Protein AF-A0A1G1ZX97-F1 (afdb_monomer)

Foldseek 3Di:
DDDDPPDPDDPDPPLQVVQVVLLVVLQVVCCVVLQFVHKDADDVVDPCVVLQFGMWTQHPVRDIATEHEAQDPVVVVVVCVVNVPGHYDHDHPPNPDSVVSNVVVVVRVVVVVVVVVVVVD

Structure (mmCIF, N/CA/C/O backbone):
data_AF-A0A1G1ZX97-F1
#
_entry.id   AF-A0A1G1ZX97-F1
#
loop_
_atom_site.group_PDB
_atom_site.id
_atom_site.type_symbol
_atom_site.label_atom_id
_atom_site.label_alt_id
_atom_site.label_comp_id
_atom_site.label_asym_id
_atom_site.label_entity_id
_atom_site.label_seq_id
_atom_site.pdbx_PDB_ins_code
_atom_site.Cartn_x
_atom_site.Cartn_y
_atom_site.Cartn_z
_atom_site.occupancy
_atom_site.B_iso_or_equiv
_atom_site.auth_seq_id
_atom_site.auth_comp_id
_atom_site.auth_asym_id
_atom_site.auth_atom_id
_atom_site.pdbx_PDB_model_num
ATOM 1 N N . MET A 1 1 ? 34.795 -9.087 20.939 1.00 36.78 1 MET A N 1
ATOM 2 C CA . MET A 1 1 ? 34.797 -9.555 19.536 1.00 36.78 1 MET A CA 1
ATOM 3 C C . MET A 1 1 ? 33.535 -9.033 18.864 1.00 36.78 1 MET A C 1
ATOM 5 O O . MET A 1 1 ? 32.447 -9.395 19.287 1.00 36.78 1 MET A O 1
ATOM 9 N N . ARG A 1 2 ? 33.661 -8.085 17.927 1.00 39.56 2 ARG A N 1
ATOM 10 C CA . ARG A 1 2 ? 32.518 -7.497 17.209 1.00 39.56 2 ARG A CA 1
ATOM 11 C C . ARG A 1 2 ? 32.172 -8.414 16.036 1.00 39.56 2 ARG A C 1
ATOM 13 O O . ARG A 1 2 ? 32.942 -8.491 15.086 1.00 39.56 2 ARG A O 1
ATOM 20 N N . GLY A 1 3 ? 31.061 -9.139 16.141 1.00 33.56 3 GLY A N 1
ATOM 21 C CA . GLY A 1 3 ? 30.536 -9.945 15.043 1.00 33.56 3 GLY A CA 1
ATOM 22 C C . GLY A 1 3 ? 30.038 -9.031 13.929 1.00 33.56 3 GLY A C 1
ATOM 23 O O . GLY A 1 3 ? 29.077 -8.290 14.117 1.00 33.56 3 GLY A O 1
ATOM 24 N N . VAL A 1 4 ? 30.719 -9.056 12.787 1.00 39.00 4 VAL A N 1
ATOM 25 C CA . VAL A 1 4 ? 30.241 -8.437 11.551 1.00 39.00 4 VAL A CA 1
ATOM 26 C C . VAL A 1 4 ? 29.131 -9.332 11.012 1.00 39.00 4 VAL A C 1
ATOM 28 O O . VAL A 1 4 ? 29.383 -10.459 10.588 1.00 39.00 4 VAL A O 1
ATOM 31 N N . LEU A 1 5 ? 27.892 -8.845 11.064 1.00 35.59 5 LEU A N 1
ATOM 32 C CA . LEU A 1 5 ? 26.760 -9.490 10.411 1.00 35.59 5 LEU A CA 1
ATOM 33 C C . LEU A 1 5 ? 26.909 -9.283 8.898 1.00 35.59 5 LEU A C 1
ATOM 35 O O . LEU A 1 5 ? 26.518 -8.252 8.355 1.00 35.59 5 LEU A O 1
ATOM 39 N N . VAL A 1 6 ? 27.516 -10.255 8.220 1.00 43.34 6 VAL A N 1
ATOM 40 C CA . VAL A 1 6 ? 27.554 -10.303 6.756 1.00 43.34 6 VAL A CA 1
ATOM 41 C C . VAL A 1 6 ? 26.178 -10.751 6.279 1.00 43.34 6 VAL A C 1
ATOM 43 O O . VAL A 1 6 ? 25.862 -11.940 6.259 1.00 43.34 6 VAL A O 1
ATOM 46 N N . VAL A 1 7 ? 25.329 -9.791 5.925 1.00 42.97 7 VAL A N 1
ATOM 47 C CA . VAL A 1 7 ? 24.066 -10.091 5.253 1.00 42.97 7 VAL A CA 1
ATOM 48 C C . VAL A 1 7 ? 24.384 -10.317 3.778 1.00 42.97 7 VAL A C 1
ATOM 50 O O . VAL A 1 7 ? 24.760 -9.394 3.062 1.00 42.97 7 VAL A O 1
ATOM 53 N N . ASN A 1 8 ? 24.266 -11.568 3.334 1.00 39.56 8 ASN A N 1
ATOM 54 C CA . ASN A 1 8 ? 24.339 -11.950 1.927 1.00 39.56 8 ASN A CA 1
ATOM 55 C C . ASN A 1 8 ? 23.203 -11.256 1.152 1.00 39.56 8 ASN A C 1
ATOM 57 O O . ASN A 1 8 ? 22.076 -11.754 1.103 1.00 39.56 8 ASN A O 1
ATOM 61 N N . VAL A 1 9 ? 23.492 -10.101 0.549 1.00 41.62 9 VAL A N 1
ATOM 62 C CA . VAL A 1 9 ? 22.551 -9.376 -0.312 1.00 41.62 9 VAL A CA 1
ATOM 63 C C . VAL A 1 9 ? 22.482 -10.091 -1.661 1.00 41.62 9 VAL A C 1
ATOM 65 O O . VAL A 1 9 ? 23.268 -9.847 -2.577 1.00 41.62 9 VAL A O 1
ATOM 68 N N . ARG A 1 10 ? 21.534 -11.024 -1.787 1.00 41.88 10 ARG A N 1
ATOM 69 C CA . ARG A 1 10 ? 21.067 -11.488 -3.099 1.00 41.88 10 ARG A CA 1
ATOM 70 C C . ARG A 1 10 ? 20.399 -10.295 -3.788 1.00 41.88 10 ARG A C 1
ATOM 72 O O . ARG A 1 10 ? 19.492 -9.714 -3.206 1.00 41.88 10 ARG A O 1
ATOM 79 N N . ARG A 1 11 ? 20.840 -9.957 -5.006 1.00 42.62 11 ARG A N 1
ATOM 80 C CA . ARG A 1 11 ? 20.280 -8.910 -5.886 1.00 42.62 11 ARG A CA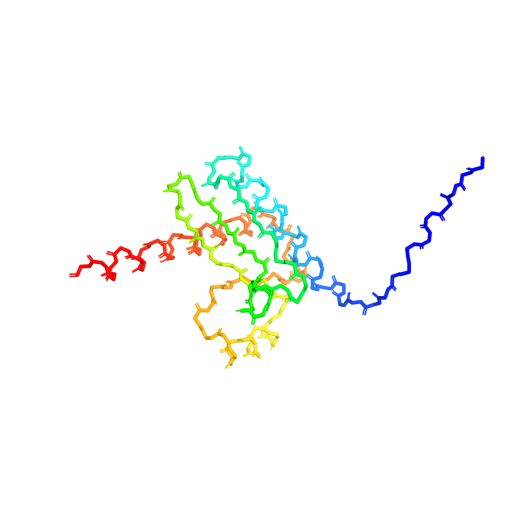 1
ATOM 81 C C . ARG A 1 11 ? 18.799 -9.186 -6.212 1.00 42.62 11 ARG A C 1
ATOM 83 O O . ARG A 1 11 ? 18.487 -9.723 -7.273 1.00 42.62 11 ARG A O 1
ATOM 90 N N . MET A 1 12 ? 17.895 -8.891 -5.283 1.00 48.03 12 MET A N 1
ATOM 91 C CA . MET A 1 12 ? 16.458 -8.775 -5.529 1.00 48.03 12 MET A CA 1
ATOM 92 C C . MET A 1 12 ? 16.188 -7.296 -5.815 1.00 48.03 12 MET A C 1
ATOM 94 O O . MET A 1 12 ? 16.475 -6.470 -4.965 1.00 48.03 12 MET A O 1
ATOM 98 N N . ASP A 1 13 ? 15.725 -7.010 -7.036 1.00 65.06 13 ASP A N 1
ATOM 99 C CA . ASP A 1 13 ? 15.404 -5.699 -7.630 1.00 65.06 13 ASP A CA 1
ATOM 100 C C . ASP A 1 13 ? 15.362 -4.513 -6.642 1.00 65.06 13 ASP A C 1
ATOM 102 O O . ASP A 1 13 ? 14.337 -4.266 -6.000 1.00 65.06 13 ASP A O 1
ATOM 106 N N . ASP A 1 14 ? 16.472 -3.767 -6.555 1.00 77.88 14 ASP A N 1
ATOM 107 C CA . ASP A 1 14 ? 16.646 -2.607 -5.665 1.00 77.88 14 ASP A CA 1
ATOM 108 C C . ASP A 1 14 ? 15.483 -1.602 -5.795 1.00 77.88 14 ASP A C 1
ATOM 110 O O . ASP A 1 14 ? 15.076 -0.973 -4.818 1.00 77.88 14 ASP A O 1
ATOM 114 N N . GLN A 1 15 ? 14.882 -1.495 -6.989 1.00 82.62 15 GLN A N 1
ATOM 115 C CA . GLN A 1 15 ? 13.756 -0.595 -7.252 1.00 82.62 15 GLN A CA 1
ATOM 116 C C . GLN A 1 15 ? 12.450 -1.066 -6.607 1.00 82.62 15 GLN A C 1
ATOM 118 O O . GLN A 1 15 ? 11.633 -0.242 -6.192 1.00 82.62 15 GLN A O 1
ATOM 123 N N . GLY A 1 16 ? 12.219 -2.379 -6.553 1.00 84.38 16 GLY A N 1
ATOM 124 C CA . GLY A 1 16 ? 11.045 -2.954 -5.897 1.00 84.38 16 GLY A CA 1
ATOM 125 C C . GLY A 1 16 ? 11.095 -2.717 -4.390 1.00 84.38 16 GLY A C 1
ATOM 126 O O . GLY A 1 16 ? 10.144 -2.191 -3.813 1.00 84.38 16 GLY A O 1
ATOM 127 N N . GLN A 1 17 ? 12.250 -2.996 -3.784 1.00 88.12 17 GLN A N 1
ATOM 128 C CA . GLN A 1 17 ? 12.480 -2.768 -2.359 1.00 88.12 17 GLN A CA 1
ATOM 129 C C . GLN A 1 17 ? 12.405 -1.278 -1.992 1.00 88.12 17 GLN A C 1
ATOM 131 O O . GLN A 1 17 ? 11.818 -0.918 -0.970 1.00 88.12 17 GLN A O 1
ATOM 136 N N . GLU A 1 18 ? 12.952 -0.392 -2.827 1.00 92.25 18 GLU A N 1
ATOM 137 C CA . GLU A 1 18 ? 12.849 1.055 -2.617 1.00 92.25 18 GLU A CA 1
ATOM 138 C C . GLU A 1 18 ? 11.386 1.530 -2.664 1.00 92.25 18 GLU A C 1
ATOM 140 O O . GLU A 1 18 ? 10.952 2.308 -1.808 1.00 92.25 18 GLU A O 1
ATOM 145 N N . ALA A 1 19 ? 10.608 1.047 -3.637 1.00 92.81 19 ALA A N 1
ATOM 146 C CA . ALA A 1 19 ? 9.191 1.371 -3.767 1.00 92.81 19 ALA A CA 1
ATOM 147 C C . ALA A 1 19 ? 8.386 0.923 -2.536 1.00 92.81 19 ALA A C 1
ATOM 149 O O . ALA A 1 19 ? 7.619 1.718 -1.984 1.00 92.81 19 ALA A O 1
ATOM 150 N N . GLU A 1 20 ? 8.589 -0.313 -2.075 1.00 93.44 20 GLU A N 1
ATOM 151 C CA . GLU A 1 20 ? 7.960 -0.836 -0.857 1.00 93.44 20 GLU A CA 1
ATOM 152 C C . GLU A 1 20 ? 8.364 -0.028 0.378 1.00 93.44 20 GLU A C 1
ATOM 154 O O . GLU A 1 20 ? 7.497 0.391 1.144 1.00 93.44 20 GLU A O 1
ATOM 159 N N . SER A 1 21 ? 9.648 0.310 0.528 1.00 94.19 21 SER A N 1
ATOM 160 C CA . SER A 1 21 ? 10.130 1.132 1.644 1.00 94.19 21 SER A CA 1
ATOM 161 C C . SER A 1 21 ? 9.469 2.517 1.677 1.00 94.19 21 SER A C 1
ATOM 163 O O . SER A 1 21 ? 9.061 3.003 2.737 1.00 94.19 21 SER A O 1
ATOM 165 N N . LYS A 1 22 ? 9.291 3.164 0.518 1.00 95.50 22 LYS A N 1
ATOM 166 C CA . LYS A 1 22 ? 8.582 4.452 0.424 1.00 95.50 22 LYS A CA 1
ATOM 167 C C . LYS A 1 22 ? 7.105 4.324 0.810 1.00 95.50 22 LYS A C 1
ATOM 169 O O . LYS A 1 22 ? 6.579 5.206 1.495 1.00 95.50 22 LYS A O 1
ATOM 174 N N . VAL A 1 23 ? 6.438 3.244 0.398 1.00 97.06 23 VAL A N 1
ATOM 175 C CA . VAL A 1 23 ? 5.044 2.963 0.782 1.00 97.06 23 VAL A CA 1
ATOM 176 C C . VAL A 1 23 ? 4.937 2.681 2.275 1.00 97.06 23 VAL A C 1
ATOM 178 O O . VAL A 1 23 ? 4.057 3.237 2.929 1.00 97.06 23 VAL A O 1
ATOM 181 N N . GLU A 1 24 ? 5.850 1.900 2.841 1.00 96.88 24 GLU A N 1
ATOM 182 C CA . GLU A 1 24 ? 5.881 1.611 4.272 1.00 96.88 24 GLU A CA 1
ATOM 183 C C . GLU A 1 24 ? 6.046 2.889 5.102 1.00 96.88 24 GLU A C 1
ATOM 185 O O . GLU A 1 24 ? 5.291 3.105 6.051 1.00 96.88 24 GLU A O 1
ATOM 190 N N . ARG A 1 25 ? 6.947 3.798 4.703 1.00 96.88 25 ARG A N 1
ATOM 191 C CA . ARG A 1 25 ? 7.085 5.112 5.359 1.00 96.88 25 ARG A CA 1
ATOM 192 C C . ARG A 1 25 ? 5.802 5.939 5.264 1.00 96.88 25 ARG A C 1
ATOM 194 O O . ARG A 1 25 ? 5.409 6.559 6.249 1.00 96.88 25 ARG A O 1
ATOM 201 N N . ALA A 1 26 ? 5.123 5.936 4.117 1.00 97.81 26 ALA A N 1
ATOM 202 C CA . ALA A 1 26 ? 3.835 6.616 3.969 1.00 97.81 26 ALA A CA 1
ATOM 203 C C . ALA A 1 26 ? 2.751 6.007 4.881 1.00 97.81 26 ALA A C 1
ATOM 205 O O . ALA A 1 26 ? 2.013 6.737 5.542 1.00 97.81 26 ALA A O 1
ATOM 206 N N . LEU A 1 27 ? 2.666 4.676 4.961 1.00 97.81 27 LEU A N 1
ATOM 207 C CA . LEU A 1 27 ? 1.730 3.972 5.843 1.00 97.81 27 LEU A CA 1
ATOM 208 C C . LEU A 1 27 ? 2.021 4.244 7.322 1.00 97.81 27 LEU A C 1
ATOM 210 O O . LEU A 1 27 ? 1.084 4.445 8.098 1.00 97.81 27 LEU A O 1
ATOM 214 N N . PHE A 1 28 ? 3.297 4.316 7.699 1.00 97.94 28 PHE A N 1
ATOM 215 C CA . PHE A 1 28 ? 3.717 4.732 9.032 1.00 97.94 28 PHE A CA 1
ATOM 216 C C . PHE A 1 28 ? 3.175 6.126 9.374 1.00 97.94 28 PHE A C 1
ATOM 218 O O . PHE A 1 28 ? 2.481 6.269 10.378 1.00 97.94 28 PHE A O 1
ATOM 225 N N . PHE A 1 29 ? 3.368 7.134 8.514 1.00 97.75 29 PHE A N 1
ATOM 226 C CA . PHE A 1 29 ? 2.819 8.475 8.764 1.00 97.75 29 PHE A CA 1
ATOM 227 C C . PHE A 1 29 ? 1.289 8.496 8.815 1.00 97.75 29 PHE A C 1
ATOM 229 O O . PHE A 1 29 ? 0.709 9.156 9.676 1.00 97.75 29 PHE A O 1
ATOM 236 N N . LEU A 1 30 ? 0.607 7.735 7.955 1.00 96.75 30 LEU A N 1
ATOM 237 C CA . LEU A 1 30 ? -0.854 7.620 8.004 1.00 96.75 30 LEU A CA 1
ATOM 238 C C . LEU A 1 30 ? -1.348 6.983 9.311 1.00 96.75 30 LEU A C 1
ATOM 240 O O . LEU A 1 30 ? -2.430 7.336 9.790 1.00 96.75 30 LEU A O 1
ATOM 244 N N . LYS A 1 31 ? -0.581 6.057 9.893 1.00 97.25 31 LYS A N 1
ATOM 245 C CA . LYS A 1 31 ? -0.865 5.469 11.206 1.00 97.25 31 LYS A CA 1
ATOM 246 C C . LYS A 1 31 ? -0.632 6.489 12.323 1.00 97.25 31 LYS A C 1
ATOM 248 O O . LYS A 1 31 ? -1.531 6.689 13.137 1.00 97.25 31 LYS A O 1
ATOM 253 N N . GLU A 1 32 ? 0.515 7.169 12.331 1.00 96.50 32 GLU A N 1
ATOM 254 C CA . GLU A 1 32 ? 0.861 8.182 13.343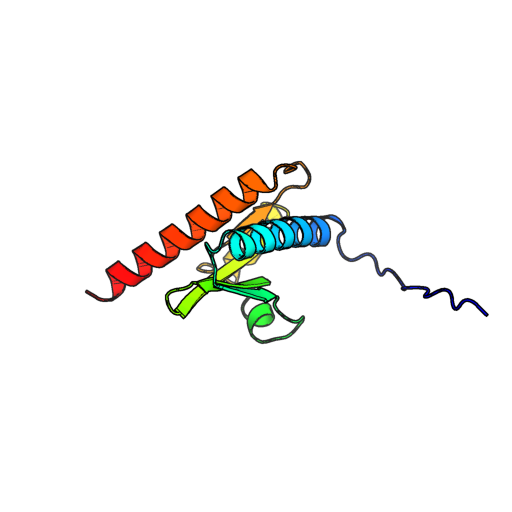 1.00 96.50 32 GLU A CA 1
ATOM 255 C C . GLU A 1 32 ? -0.137 9.349 13.351 1.00 96.50 32 GLU A C 1
ATOM 257 O O . GLU A 1 32 ? -0.607 9.783 14.403 1.00 96.50 32 GLU A O 1
ATOM 262 N N . HIS A 1 33 ? -0.579 9.790 12.172 1.00 94.50 33 HIS A N 1
ATOM 263 C CA . HIS A 1 33 ? -1.628 10.803 12.019 1.00 94.50 33 HIS A CA 1
ATOM 264 C C . HIS A 1 33 ? -3.045 10.263 12.271 1.00 94.50 33 HIS A C 1
ATOM 266 O O . HIS A 1 33 ? -4.034 10.973 12.077 1.00 94.50 33 HIS A O 1
ATOM 272 N N . LYS A 1 34 ? -3.169 9.006 12.710 1.00 93.31 34 LYS A N 1
ATOM 273 C CA . LYS A 1 34 ? -4.428 8.340 13.047 1.00 93.31 34 LYS A CA 1
ATOM 274 C C . LYS A 1 34 ? -5.429 8.307 11.877 1.00 93.31 34 LYS A C 1
ATOM 276 O O . LYS A 1 34 ? -6.640 8.326 12.109 1.00 93.31 34 LYS A O 1
ATOM 281 N N . PHE A 1 35 ? -4.956 8.263 10.632 1.00 93.00 35 PHE A N 1
ATOM 282 C CA . PHE A 1 35 ? -5.804 8.066 9.450 1.00 93.00 35 PHE A CA 1
ATOM 283 C C . PHE A 1 35 ? -6.146 6.584 9.255 1.00 93.00 35 PHE A C 1
ATOM 285 O O . PHE A 1 35 ? -7.286 6.234 8.949 1.00 93.00 35 PHE A O 1
ATOM 292 N N . ILE A 1 36 ? -5.172 5.708 9.501 1.00 96.44 36 ILE A N 1
ATOM 293 C CA . ILE A 1 36 ? -5.354 4.253 9.573 1.00 96.44 36 ILE A CA 1
ATOM 294 C C . ILE A 1 36 ? -5.116 3.776 11.010 1.00 96.44 36 ILE A C 1
ATOM 296 O O . ILE A 1 36 ? -4.524 4.491 11.817 1.00 96.44 36 ILE A O 1
ATOM 300 N N . SER A 1 37 ? -5.596 2.581 11.346 1.00 96.62 37 SER A N 1
ATOM 301 C CA . SER A 1 37 ? -5.343 1.959 12.652 1.00 96.62 37 SER A CA 1
ATOM 302 C C . SER A 1 37 ? -3.996 1.235 12.660 1.00 96.62 37 SER A C 1
ATOM 304 O O . SER A 1 37 ? -3.168 1.450 13.544 1.00 96.62 37 SER A O 1
ATOM 306 N N . ARG A 1 38 ? -3.762 0.389 11.653 1.00 97.06 38 ARG A N 1
ATOM 307 C CA . ARG A 1 38 ? -2.516 -0.362 11.457 1.00 97.06 38 ARG A CA 1
ATOM 308 C C . ARG A 1 38 ? -2.415 -0.851 10.016 1.00 97.06 38 ARG A C 1
ATOM 310 O O . ARG A 1 38 ? -3.376 -0.756 9.258 1.00 97.06 38 ARG A O 1
ATOM 317 N N . TYR A 1 39 ? -1.270 -1.407 9.654 1.00 97.38 39 TYR A N 1
ATOM 318 C CA . TYR A 1 39 ? -1.071 -2.110 8.393 1.00 97.38 39 TYR A CA 1
ATOM 319 C C . TYR A 1 39 ? -0.292 -3.402 8.646 1.00 97.38 39 TYR A C 1
ATOM 321 O O . TYR A 1 39 ? 0.439 -3.507 9.632 1.00 97.38 39 TYR A O 1
ATOM 329 N N . ILE A 1 40 ? -0.491 -4.388 7.778 1.00 96.06 40 ILE A N 1
ATOM 330 C CA . ILE A 1 40 ? 0.190 -5.682 7.801 1.00 96.06 40 ILE A CA 1
ATOM 331 C C . ILE A 1 40 ? 0.889 -5.838 6.453 1.00 96.06 40 ILE A C 1
ATOM 333 O O . ILE A 1 40 ? 0.258 -5.659 5.414 1.00 96.06 40 ILE A O 1
ATOM 337 N N . ASN A 1 41 ? 2.185 -6.140 6.480 1.00 94.94 41 ASN A N 1
ATOM 338 C CA . ASN A 1 41 ? 2.958 -6.490 5.292 1.00 94.94 41 ASN A CA 1
ATOM 339 C C . ASN A 1 41 ? 2.777 -7.986 4.981 1.00 94.94 41 ASN A C 1
ATOM 341 O O . ASN A 1 41 ? 2.736 -8.819 5.896 1.00 94.94 41 ASN A O 1
ATOM 345 N N . ALA A 1 42 ? 2.635 -8.314 3.701 1.00 93.25 42 ALA A N 1
ATOM 346 C CA . ALA A 1 42 ? 2.485 -9.681 3.242 1.00 93.25 42 ALA A CA 1
ATOM 347 C C . ALA A 1 42 ? 3.791 -10.464 3.395 1.00 93.25 42 ALA A C 1
ATOM 349 O O . ALA A 1 42 ? 4.849 -10.092 2.894 1.00 93.25 42 ALA A O 1
ATOM 350 N N . LYS A 1 43 ? 3.711 -11.610 4.074 1.00 91.19 43 LYS A N 1
ATOM 351 C CA . LYS A 1 43 ? 4.840 -12.537 4.133 1.00 91.19 43 LYS A CA 1
ATOM 352 C C . LYS A 1 43 ? 5.022 -13.185 2.768 1.00 91.19 43 LYS A C 1
ATOM 354 O O . LYS A 1 43 ? 4.050 -13.655 2.184 1.00 91.19 43 LYS A O 1
ATOM 359 N N . LYS A 1 44 ? 6.274 -13.296 2.328 1.00 88.75 44 LYS A N 1
ATOM 360 C CA . LYS A 1 44 ? 6.642 -14.041 1.122 1.00 88.75 44 LYS A CA 1
ATOM 361 C C . LYS A 1 44 ? 6.053 -15.456 1.150 1.00 88.75 44 LYS A C 1
ATOM 363 O O . LYS A 1 44 ? 6.237 -16.170 2.138 1.00 88.75 44 LYS A O 1
ATOM 368 N N . ASN A 1 45 ? 5.389 -15.854 0.067 1.00 89.69 45 ASN A N 1
ATOM 369 C CA . ASN A 1 45 ? 4.638 -17.107 -0.092 1.00 89.69 45 ASN A CA 1
ATOM 370 C C . ASN A 1 45 ? 3.475 -17.301 0.906 1.00 89.69 45 ASN A C 1
ATOM 372 O O . ASN A 1 45 ? 2.946 -18.407 1.028 1.00 89.69 45 ASN A O 1
ATOM 376 N N . GLY A 1 46 ? 3.096 -16.263 1.652 1.00 90.56 46 GLY A N 1
ATOM 377 C CA . GLY A 1 46 ? 1.917 -16.266 2.512 1.00 90.56 46 GLY A CA 1
ATOM 378 C C . GLY A 1 46 ? 0.632 -16.037 1.717 1.00 90.56 46 GLY A C 1
ATOM 379 O O . GLY A 1 46 ? 0.672 -15.747 0.525 1.00 90.56 46 GLY A O 1
ATOM 380 N N . GLU A 1 47 ? -0.516 -16.127 2.390 1.00 92.31 47 GLU A N 1
ATOM 381 C CA . GLU A 1 47 ? -1.844 -15.972 1.769 1.00 92.31 47 GLU A CA 1
ATOM 382 C C . GLU A 1 47 ? -1.969 -14.670 0.962 1.00 92.31 47 GLU A C 1
ATOM 384 O O . GLU A 1 47 ? -2.277 -14.712 -0.224 1.00 92.31 47 GLU A O 1
ATOM 389 N N . LEU A 1 48 ? -1.614 -13.529 1.564 1.00 91.81 48 LEU A N 1
ATOM 390 C CA . LEU A 1 48 ? -1.674 -12.222 0.899 1.00 91.81 48 LEU A CA 1
ATOM 391 C C . LEU A 1 48 ? -0.753 -12.131 -0.332 1.00 91.81 48 LEU A C 1
ATOM 393 O O . LEU A 1 48 ? -1.165 -11.624 -1.369 1.00 91.81 48 LEU A O 1
ATOM 397 N N . ASP A 1 49 ? 0.470 -12.662 -0.252 1.00 91.38 49 ASP A N 1
ATOM 398 C CA . ASP A 1 49 ? 1.420 -12.644 -1.377 1.00 91.38 49 ASP A CA 1
ATOM 399 C C . ASP A 1 49 ? 0.935 -13.548 -2.526 1.00 91.38 49 ASP A C 1
ATOM 401 O O . ASP A 1 49 ? 1.005 -13.186 -3.702 1.00 91.38 49 ASP 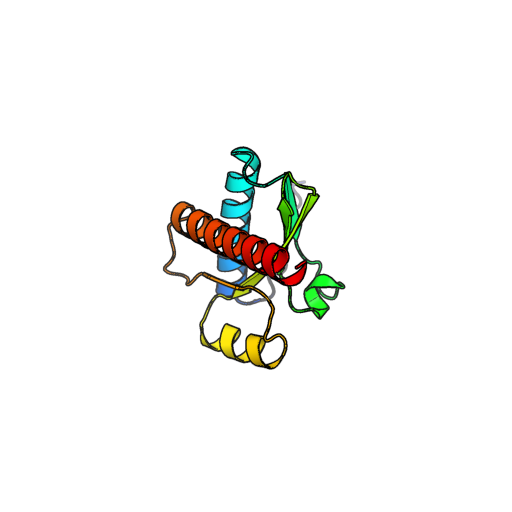A O 1
ATOM 405 N N . ASN A 1 50 ? 0.331 -14.694 -2.194 1.00 91.19 50 ASN A N 1
ATOM 406 C CA . ASN A 1 50 ? -0.283 -15.594 -3.173 1.00 91.19 50 ASN A CA 1
ATOM 407 C C . ASN A 1 50 ? -1.485 -14.948 -3.884 1.00 91.19 50 ASN A C 1
ATOM 409 O O . ASN A 1 50 ? -1.723 -15.222 -5.067 1.00 91.19 50 ASN A O 1
ATOM 413 N N . GLU A 1 51 ? -2.192 -14.047 -3.206 1.00 91.56 51 GLU A N 1
ATOM 414 C CA . GLU A 1 51 ? -3.243 -13.193 -3.771 1.00 91.56 51 GLU A CA 1
ATOM 415 C C . GLU A 1 51 ? -2.704 -11.930 -4.463 1.00 91.56 51 GLU A C 1
ATOM 417 O O . GLU A 1 51 ? -3.471 -11.126 -4.994 1.00 91.56 51 GLU A O 1
ATOM 422 N N . GLY A 1 52 ? -1.380 -11.763 -4.519 1.00 92.81 52 GLY A N 1
ATOM 423 C CA . GLY A 1 52 ? -0.753 -10.609 -5.141 1.00 92.81 52 GLY A CA 1
ATOM 424 C C . GLY A 1 52 ? -1.080 -9.320 -4.393 1.00 92.81 52 GLY A C 1
ATOM 425 O O . GLY A 1 52 ? -1.521 -8.348 -5.003 1.00 92.81 52 GLY A O 1
ATOM 426 N N . ILE A 1 53 ? -0.919 -9.335 -3.075 1.00 95.00 53 ILE A N 1
ATOM 427 C CA . ILE A 1 53 ? -1.132 -8.194 -2.191 1.00 95.00 53 ILE A CA 1
ATOM 428 C C . ILE A 1 53 ? 0.141 -8.003 -1.373 1.00 95.00 53 ILE A C 1
ATOM 430 O O . ILE A 1 53 ? 0.566 -8.925 -0.687 1.00 95.00 53 ILE A O 1
ATOM 434 N N . ASP A 1 54 ? 0.694 -6.791 -1.370 1.00 95.62 54 ASP A N 1
ATOM 435 C CA . ASP A 1 54 ? 1.873 -6.472 -0.552 1.00 95.62 54 ASP A CA 1
ATOM 436 C C . ASP A 1 54 ? 1.475 -5.964 0.846 1.00 95.62 54 ASP A C 1
ATOM 438 O O . ASP A 1 54 ? 2.170 -6.219 1.832 1.00 95.62 54 ASP A O 1
ATOM 442 N N . TYR A 1 55 ? 0.345 -5.249 0.959 1.00 97.00 55 TYR A N 1
ATOM 443 C CA . TYR A 1 55 ? -0.124 -4.678 2.224 1.00 97.00 55 TYR A CA 1
ATOM 444 C C . TYR A 1 55 ? -1.633 -4.825 2.442 1.00 97.00 55 TYR A C 1
ATOM 446 O O . TYR A 1 55 ? -2.450 -4.522 1.570 1.00 97.00 55 TYR A O 1
ATOM 454 N N . LEU A 1 56 ? -1.997 -5.175 3.677 1.00 96.44 56 LEU A N 1
ATOM 455 C CA . LEU A 1 56 ? -3.353 -5.082 4.214 1.00 96.44 56 LEU A CA 1
ATOM 456 C C . LEU A 1 56 ? -3.441 -3.875 5.158 1.00 96.44 56 LEU A C 1
ATOM 458 O O . LEU A 1 56 ? -2.837 -3.859 6.232 1.00 96.44 56 LEU A O 1
ATOM 462 N N . ILE A 1 57 ? -4.197 -2.853 4.767 1.00 96.62 57 ILE A N 1
ATOM 463 C CA . ILE A 1 57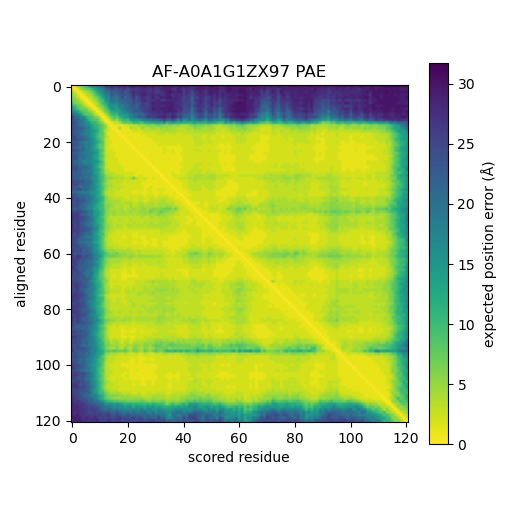 ? -4.368 -1.607 5.520 1.00 96.62 57 ILE A CA 1
ATOM 464 C C . ILE A 1 57 ? -5.648 -1.697 6.346 1.00 96.62 57 ILE A C 1
ATOM 466 O O . ILE A 1 57 ? -6.736 -1.787 5.787 1.00 96.62 57 ILE A O 1
ATOM 470 N N . ILE A 1 58 ? -5.541 -1.617 7.670 1.00 95.94 58 ILE A N 1
ATOM 471 C CA . ILE A 1 58 ? -6.685 -1.687 8.584 1.00 95.94 58 ILE A CA 1
ATOM 472 C C . ILE A 1 58 ? -7.082 -0.273 9.002 1.00 95.94 58 ILE A C 1
ATOM 474 O O . ILE A 1 58 ? -6.297 0.478 9.592 1.00 95.94 58 ILE A O 1
ATOM 478 N N . LEU A 1 59 ? -8.323 0.092 8.699 1.00 94.19 59 LEU A N 1
ATOM 479 C CA . LEU A 1 59 ? -8.907 1.387 9.018 1.00 94.19 59 LEU A CA 1
ATOM 480 C C . LEU A 1 59 ? -9.449 1.402 10.447 1.00 94.19 59 LEU A C 1
ATOM 482 O O . LEU A 1 59 ? -9.733 0.370 11.049 1.00 94.19 59 LEU A O 1
ATOM 486 N N . LYS A 1 60 ? -9.653 2.604 10.986 1.00 89.44 60 LYS A N 1
ATOM 487 C CA . LYS A 1 60 ? -10.252 2.786 12.317 1.00 89.44 60 LYS A CA 1
ATOM 488 C C . LYS A 1 60 ? -11.671 2.234 12.441 1.00 89.44 60 LYS A C 1
ATOM 490 O O . LYS A 1 60 ? -12.098 1.926 13.543 1.00 89.44 60 LYS A O 1
ATOM 495 N N . THR A 1 61 ? -12.387 2.116 11.327 1.00 87.31 61 THR A N 1
ATOM 496 C CA . THR A 1 61 ? -13.732 1.531 11.273 1.00 87.31 61 THR A CA 1
ATOM 497 C C . THR A 1 61 ? -13.726 0.003 11.377 1.00 87.31 61 THR A C 1
ATOM 499 O O . THR A 1 61 ? -14.792 -0.597 11.372 1.00 87.31 61 THR A O 1
ATOM 502 N N . GLY A 1 62 ? -12.553 -0.642 11.412 1.00 86.44 62 GLY A N 1
ATOM 503 C CA . GLY A 1 62 ? -12.412 -2.100 11.346 1.00 86.44 62 GLY A CA 1
ATOM 504 C C . GLY A 1 62 ? -12.410 -2.660 9.920 1.00 86.44 62 GLY A C 1
ATOM 505 O O . GLY A 1 62 ? -12.051 -3.816 9.721 1.00 86.44 62 GLY A O 1
ATOM 506 N N . MET A 1 63 ? -12.735 -1.840 8.916 1.00 90.19 63 MET A N 1
ATOM 507 C CA . MET A 1 63 ? -12.620 -2.220 7.507 1.00 90.19 63 MET A CA 1
ATOM 508 C C . MET A 1 63 ? -11.153 -2.347 7.090 1.00 90.19 63 MET A C 1
ATOM 510 O O . MET A 1 63 ? -10.287 -1.635 7.607 1.00 90.19 63 MET A O 1
ATOM 514 N N . ALA A 1 64 ? -10.887 -3.197 6.101 1.00 91.12 64 ALA A N 1
ATOM 515 C CA . ALA A 1 64 ? -9.559 -3.362 5.531 1.00 91.12 64 ALA A CA 1
ATOM 516 C C . ALA A 1 64 ? -9.520 -2.958 4.050 1.00 91.12 64 ALA A C 1
ATOM 518 O O . ALA A 1 64 ? -10.504 -3.096 3.326 1.00 91.12 64 ALA A O 1
ATOM 519 N N . CYS A 1 65 ? -8.374 -2.447 3.608 1.00 93.38 65 CYS A N 1
ATOM 520 C CA . CYS A 1 65 ? -8.085 -2.127 2.216 1.00 93.38 65 CYS A CA 1
ATOM 521 C C . CYS A 1 65 ? -6.832 -2.886 1.783 1.00 93.38 65 CYS A C 1
ATOM 523 O O . CYS A 1 65 ? -5.794 -2.799 2.439 1.00 93.38 65 CYS A O 1
ATOM 525 N N . LEU A 1 66 ? -6.932 -3.599 0.666 1.00 94.69 66 LEU A N 1
ATOM 526 C CA . LEU A 1 66 ? -5.802 -4.270 0.030 1.00 94.69 66 LEU A CA 1
ATOM 527 C C . LEU A 1 66 ? -4.984 -3.251 -0.767 1.00 94.69 66 LEU A C 1
ATOM 529 O O . LEU A 1 66 ? -5.550 -2.300 -1.319 1.00 94.69 66 LEU A O 1
ATOM 533 N N . LEU A 1 67 ? -3.669 -3.437 -0.827 1.00 96.31 67 LEU A N 1
ATOM 534 C CA . LEU A 1 67 ? -2.783 -2.589 -1.613 1.00 96.31 67 LEU A CA 1
ATOM 535 C C . LEU A 1 67 ? -1.612 -3.396 -2.186 1.00 96.31 67 LEU A C 1
ATOM 537 O O . LEU A 1 67 ? -0.790 -3.924 -1.439 1.00 96.31 67 LEU A O 1
ATOM 541 N N . GLN A 1 68 ? -1.499 -3.407 -3.513 1.00 96.88 68 GLN A N 1
ATOM 542 C CA . GLN A 1 68 ? -0.307 -3.851 -4.231 1.00 96.88 68 GLN A CA 1
ATOM 543 C C . GLN A 1 68 ? 0.606 -2.668 -4.567 1.00 96.88 68 GLN A C 1
ATOM 545 O O . GLN A 1 68 ? 0.156 -1.635 -5.069 1.00 96.88 68 GLN A O 1
ATOM 550 N N . VAL A 1 69 ? 1.908 -2.839 -4.389 1.00 95.88 69 VAL A N 1
ATOM 551 C CA . VAL A 1 69 ? 2.961 -1.918 -4.816 1.00 95.88 69 VAL A CA 1
ATOM 552 C C . VAL A 1 69 ? 3.619 -2.435 -6.094 1.00 95.88 69 VAL A C 1
ATOM 554 O O . VAL A 1 69 ? 3.874 -3.629 -6.282 1.00 95.88 69 VAL A O 1
ATOM 557 N N . LYS A 1 70 ? 3.880 -1.519 -7.028 1.00 94.81 70 LYS A N 1
ATOM 558 C CA . LYS A 1 70 ? 4.698 -1.776 -8.218 1.00 94.81 70 LYS A CA 1
ATOM 559 C C . LYS A 1 70 ? 5.640 -0.611 -8.477 1.00 94.81 70 LYS A C 1
ATOM 561 O O . LYS A 1 70 ? 5.243 0.544 -8.380 1.00 94.81 70 LYS A O 1
ATOM 566 N N . SER A 1 71 ? 6.865 -0.917 -8.883 1.00 93.25 71 SER A N 1
ATOM 567 C CA . SER A 1 71 ? 7.876 0.082 -9.250 1.00 93.25 71 SER A CA 1
ATOM 568 C C . SER A 1 71 ? 7.769 0.567 -10.703 1.00 93.25 71 SER A C 1
ATOM 570 O O . SER A 1 71 ? 8.412 1.540 -11.087 1.00 93.25 71 SER A O 1
ATOM 572 N N . SER A 1 72 ? 6.957 -0.093 -11.542 1.00 91.31 72 SER A N 1
ATOM 573 C CA . SER A 1 72 ? 6.815 0.257 -12.959 1.00 91.31 72 SER A CA 1
ATOM 574 C C . SER A 1 72 ? 5.458 -0.127 -13.553 1.00 91.31 72 SER A C 1
ATOM 576 O O . SER A 1 72 ? 4.738 -1.001 -13.062 1.00 91.31 72 SER A O 1
ATOM 578 N N . ARG A 1 73 ? 5.113 0.503 -14.683 1.00 90.94 73 ARG A N 1
ATOM 579 C CA . ARG A 1 73 ? 3.904 0.168 -15.454 1.00 90.94 73 ARG A CA 1
ATOM 580 C C . ARG A 1 73 ? 3.964 -1.230 -16.067 1.00 90.94 73 ARG A C 1
ATOM 582 O O . ARG A 1 73 ? 2.943 -1.908 -16.132 1.00 90.94 73 ARG A O 1
ATOM 589 N N . SER A 1 74 ? 5.144 -1.680 -16.490 1.00 90.88 74 SER A N 1
ATOM 590 C CA . SER A 1 74 ? 5.325 -3.006 -17.092 1.00 90.88 74 SER A CA 1
ATOM 591 C C . SER A 1 74 ? 5.134 -4.129 -16.070 1.00 90.88 74 SER A C 1
ATOM 593 O O . SER A 1 74 ? 4.508 -5.146 -16.380 1.00 90.88 74 SER A O 1
ATOM 595 N N . SER A 1 75 ? 5.624 -3.959 -14.835 1.00 88.50 75 SER A N 1
ATOM 596 C CA . SER A 1 75 ? 5.367 -4.923 -13.756 1.00 88.50 75 SER A CA 1
ATOM 597 C C . SER A 1 75 ? 3.900 -4.908 -13.325 1.00 88.50 75 SER A C 1
ATOM 599 O O . SER A 1 75 ? 3.316 -5.975 -13.133 1.00 88.50 75 SER A O 1
ATOM 601 N N . LEU A 1 76 ? 3.269 -3.731 -13.285 1.00 92.94 76 LEU A N 1
ATOM 602 C CA . LEU A 1 76 ? 1.833 -3.612 -13.049 1.00 92.94 76 LEU A CA 1
ATOM 603 C C . LEU A 1 76 ? 0.999 -4.309 -14.129 1.00 92.94 76 LEU A C 1
ATOM 605 O O . LEU A 1 76 ? 0.091 -5.057 -13.794 1.00 92.94 76 LEU A O 1
ATOM 609 N N . SER A 1 77 ? 1.294 -4.096 -15.412 1.00 93.88 77 SER A N 1
ATOM 610 C CA . SER A 1 77 ? 0.531 -4.702 -16.513 1.00 93.88 77 SER A CA 1
ATOM 611 C C . SER A 1 77 ? 0.498 -6.230 -16.403 1.00 93.88 77 SER A C 1
ATOM 613 O O . SER A 1 77 ? -0.564 -6.839 -16.512 1.00 93.88 77 SER A O 1
ATOM 615 N N . ARG A 1 78 ? 1.639 -6.855 -16.080 1.00 92.81 78 ARG A N 1
ATOM 616 C CA . ARG A 1 78 ? 1.708 -8.302 -15.810 1.00 92.81 78 ARG A CA 1
ATOM 617 C C . ARG A 1 78 ? 0.880 -8.708 -14.593 1.00 92.81 78 ARG A C 1
ATOM 619 O O . ARG A 1 78 ? 0.189 -9.717 -14.648 1.00 92.81 78 ARG A O 1
ATOM 626 N N . HIS A 1 79 ? 0.923 -7.918 -13.525 1.00 92.50 79 HIS A N 1
ATOM 627 C CA . HIS A 1 79 ? 0.147 -8.178 -12.317 1.00 92.50 79 HIS A CA 1
ATOM 628 C C . HIS A 1 79 ? -1.363 -8.114 -12.573 1.00 92.50 79 HIS A C 1
ATOM 630 O O . HIS A 1 79 ? -2.066 -9.054 -12.221 1.00 92.50 79 HIS A O 1
ATOM 636 N N . LYS A 1 80 ? -1.852 -7.091 -13.286 1.00 93.44 80 LYS A N 1
ATOM 637 C CA . LYS A 1 80 ? -3.285 -6.937 -13.595 1.00 93.44 80 LYS A CA 1
ATOM 638 C C . LYS A 1 80 ? -3.850 -8.058 -14.472 1.00 93.44 80 LYS A C 1
ATOM 640 O O . LYS A 1 80 ? -5.053 -8.270 -14.460 1.00 93.44 80 LYS A O 1
ATOM 645 N N . LYS A 1 81 ? -3.009 -8.787 -15.219 1.00 94.19 81 LYS A N 1
ATOM 646 C CA . LYS A 1 81 ? -3.449 -9.993 -15.947 1.00 94.19 81 LYS A CA 1
ATOM 647 C C . LYS A 1 81 ? -3.829 -11.137 -15.007 1.00 94.19 81 LYS A C 1
ATOM 649 O O . LYS A 1 81 ? -4.687 -11.932 -15.362 1.00 94.19 81 LYS A O 1
ATOM 654 N N . LYS A 1 82 ? -3.169 -11.239 -13.849 1.00 93.56 82 LYS A N 1
ATOM 655 C CA . LYS A 1 82 ? -3.402 -12.300 -12.859 1.00 93.56 82 LYS A CA 1
ATOM 656 C C . LYS A 1 82 ? -4.365 -11.858 -11.752 1.00 93.56 82 LYS A C 1
ATOM 658 O O . LYS A 1 82 ? -5.166 -12.662 -11.301 1.00 93.56 82 LYS A O 1
ATOM 663 N N . TYR A 1 83 ? -4.299 -10.586 -11.363 1.00 93.12 83 TYR A N 1
ATOM 664 C CA . TYR A 1 83 ? -5.085 -9.987 -10.285 1.00 93.12 83 TYR A CA 1
ATOM 665 C C . TYR A 1 83 ? -5.723 -8.674 -10.781 1.00 93.12 83 TYR A C 1
ATOM 667 O O . TYR A 1 83 ? -5.181 -7.588 -10.555 1.00 93.12 83 TYR A O 1
ATOM 675 N N . PRO A 1 84 ? -6.820 -8.748 -11.555 1.00 90.38 84 PRO A N 1
ATOM 676 C CA . PRO A 1 84 ? -7.395 -7.579 -12.226 1.00 90.38 84 PRO A CA 1
ATOM 677 C C . PRO A 1 84 ? -8.004 -6.555 -11.258 1.00 90.38 84 PRO A C 1
ATOM 679 O O . PRO A 1 84 ? -7.927 -5.351 -11.525 1.00 90.38 84 PRO A O 1
ATOM 682 N N . ASP A 1 85 ? -8.546 -7.027 -10.135 1.00 88.50 85 ASP A N 1
ATOM 683 C CA . ASP A 1 85 ? -9.318 -6.212 -9.191 1.00 88.50 85 ASP A CA 1
ATOM 684 C C . ASP A 1 85 ? -8.501 -5.696 -8.002 1.00 88.50 85 ASP A C 1
ATOM 686 O O . ASP A 1 85 ? -8.974 -4.840 -7.251 1.00 88.50 85 ASP A O 1
ATOM 690 N N . THR A 1 86 ? -7.257 -6.159 -7.837 1.00 90.06 86 THR A N 1
ATOM 691 C CA . THR A 1 86 ? -6.412 -5.747 -6.714 1.00 90.06 86 THR A CA 1
ATOM 692 C C . THR A 1 86 ? -6.047 -4.260 -6.831 1.00 90.06 86 THR A C 1
ATOM 694 O O . THR A 1 86 ? -5.430 -3.838 -7.821 1.00 90.06 86 THR A O 1
ATOM 697 N N . PRO A 1 87 ? -6.393 -3.423 -5.831 1.00 93.44 87 PRO A N 1
ATOM 698 C CA . PRO A 1 87 ? -5.987 -2.026 -5.814 1.00 93.44 87 PRO A CA 1
ATOM 699 C C . PRO A 1 87 ? -4.466 -1.901 -5.771 1.00 93.44 87 PRO A C 1
ATOM 701 O O . PRO A 1 87 ? -3.792 -2.624 -5.041 1.00 93.44 87 PRO A O 1
ATOM 704 N N . TYR A 1 88 ? -3.918 -0.946 -6.519 1.00 94.94 88 TYR A N 1
ATOM 705 C CA . TYR A 1 88 ? -2.473 -0.797 -6.648 1.00 94.94 88 TYR A CA 1
ATOM 706 C C . TYR A 1 88 ? -2.006 0.650 -6.529 1.00 94.94 88 TYR A C 1
ATOM 708 O O . TYR A 1 88 ? -2.722 1.600 -6.860 1.00 94.94 88 TYR A O 1
ATOM 716 N N . ILE A 1 89 ? -0.741 0.801 -6.154 1.00 95.88 89 ILE A N 1
ATOM 717 C CA . ILE A 1 89 ? 0.031 2.030 -6.264 1.00 95.88 89 ILE A CA 1
ATOM 718 C C . ILE A 1 89 ? 1.298 1.769 -7.085 1.00 95.88 89 ILE A C 1
ATOM 720 O O . ILE A 1 89 ? 1.990 0.773 -6.898 1.00 95.88 89 ILE A O 1
ATOM 724 N N . ILE A 1 90 ? 1.596 2.677 -8.017 1.00 94.44 90 ILE A N 1
ATOM 725 C CA . ILE A 1 90 ? 2.876 2.680 -8.737 1.00 94.44 90 ILE A CA 1
ATOM 726 C C . ILE A 1 90 ? 3.796 3.687 -8.058 1.00 94.44 90 ILE A C 1
ATOM 728 O O . ILE A 1 90 ? 3.440 4.862 -8.031 1.00 94.44 90 ILE A O 1
ATOM 732 N N . VAL A 1 91 ? 4.945 3.272 -7.545 1.00 93.44 91 VAL A N 1
ATOM 733 C CA . VAL A 1 91 ? 5.953 4.185 -6.992 1.00 93.44 91 VAL A CA 1
ATOM 734 C C . VAL A 1 91 ? 7.196 4.081 -7.856 1.00 93.44 91 VAL A C 1
ATOM 736 O O . VAL A 1 91 ? 7.934 3.105 -7.772 1.00 93.44 91 VAL A O 1
ATOM 739 N N . GLU A 1 92 ? 7.393 5.056 -8.736 1.00 88.62 92 GLU A N 1
ATOM 740 C CA . GLU A 1 92 ? 8.558 5.076 -9.622 1.00 88.62 92 GLU A CA 1
ATOM 741 C C . GLU A 1 92 ? 9.800 5.554 -8.842 1.00 88.62 92 GLU A C 1
ATOM 743 O O . GLU A 1 92 ? 9.658 6.299 -7.871 1.00 88.62 92 GLU A O 1
ATOM 748 N N . PRO A 1 93 ? 11.034 5.202 -9.247 1.00 83.81 93 PRO A N 1
ATOM 749 C CA . PRO A 1 93 ? 12.247 5.617 -8.526 1.00 83.81 93 PRO A CA 1
ATOM 750 C C . PRO A 1 93 ? 12.343 7.137 -8.302 1.00 83.81 93 PRO A C 1
ATOM 752 O O . PRO A 1 93 ? 12.724 7.598 -7.229 1.00 83.81 93 PRO A O 1
ATOM 755 N N . ARG A 1 94 ? 11.884 7.923 -9.283 1.00 84.62 94 ARG A N 1
A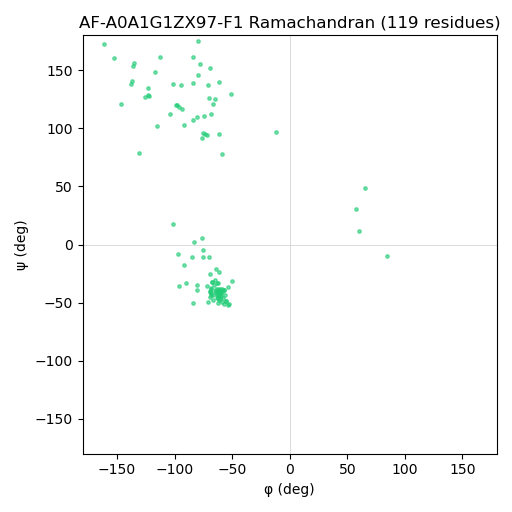TOM 756 C CA . ARG A 1 94 ? 11.816 9.394 -9.225 1.00 84.62 94 ARG A CA 1
ATOM 757 C C . ARG A 1 94 ? 10.761 9.959 -8.266 1.00 84.62 94 ARG A C 1
ATOM 759 O O . ARG A 1 94 ? 10.750 11.164 -8.022 1.00 84.62 94 ARG A O 1
ATOM 766 N N . ASP A 1 95 ? 9.857 9.132 -7.743 1.00 84.56 95 ASP A N 1
ATOM 767 C CA . ASP A 1 95 ? 8.879 9.565 -6.748 1.00 84.56 95 ASP A CA 1
ATOM 768 C C . ASP A 1 95 ? 9.592 9.764 -5.402 1.00 84.56 95 ASP A C 1
ATOM 770 O O . ASP A 1 95 ? 9.790 8.827 -4.627 1.00 84.56 95 ASP A O 1
ATOM 774 N N . CYS A 1 96 ? 9.996 11.003 -5.120 1.00 81.50 96 CYS A N 1
ATOM 775 C CA . CYS A 1 96 ? 10.711 11.354 -3.886 1.00 81.50 96 CYS A CA 1
ATOM 776 C C . CYS A 1 96 ? 9.778 11.801 -2.746 1.00 81.50 96 CYS A C 1
ATOM 778 O O . CYS A 1 96 ? 10.180 11.850 -1.585 1.00 81.50 96 CYS A O 1
ATOM 780 N N . SER A 1 97 ? 8.529 12.166 -3.052 1.00 94.50 97 SER A N 1
ATOM 781 C CA . SER A 1 97 ? 7.617 12.766 -2.073 1.00 94.50 97 SER A CA 1
ATOM 782 C C . SER A 1 97 ? 6.763 11.719 -1.360 1.00 94.50 97 SER A C 1
ATOM 784 O O . SER A 1 97 ? 5.740 11.276 -1.885 1.00 94.50 97 SER A O 1
ATOM 786 N N . ILE A 1 98 ? 7.118 11.399 -0.113 1.00 95.44 98 ILE A N 1
ATOM 787 C CA . ILE A 1 98 ? 6.306 10.525 0.753 1.00 95.44 98 ILE A CA 1
ATOM 788 C C . ILE A 1 98 ? 4.884 11.080 0.925 1.00 95.44 98 ILE A C 1
ATOM 790 O O . ILE A 1 98 ? 3.913 10.342 0.800 1.00 95.44 98 ILE A O 1
ATOM 794 N N . LYS A 1 99 ? 4.734 12.403 1.058 1.00 94.88 99 LYS A N 1
ATOM 795 C CA . LYS A 1 99 ? 3.422 13.061 1.171 1.00 94.88 99 LYS A CA 1
ATOM 796 C C . LYS A 1 99 ? 2.540 12.862 -0.069 1.00 94.88 99 LYS A C 1
ATOM 798 O O . LYS A 1 99 ? 1.314 12.802 0.043 1.00 94.88 99 LYS A O 1
ATOM 803 N N . LEU A 1 100 ? 3.130 12.777 -1.264 1.00 94.88 100 LEU A N 1
ATOM 804 C CA . LEU A 1 100 ? 2.383 12.447 -2.481 1.00 94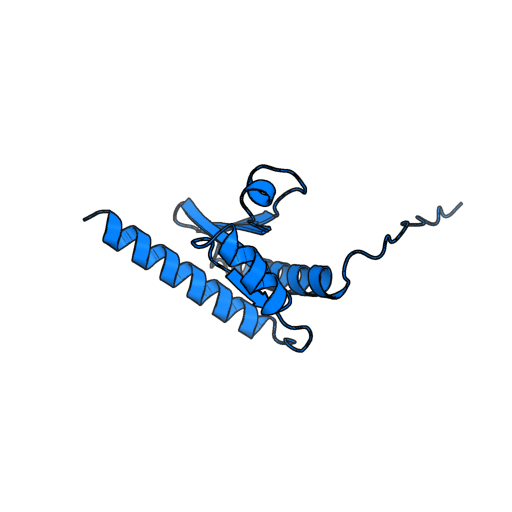.88 100 LEU A CA 1
ATOM 805 C C . LEU A 1 100 ? 1.920 10.985 -2.461 1.00 94.88 100 LEU A C 1
ATOM 807 O O . LEU A 1 100 ? 0.778 10.704 -2.823 1.00 94.88 100 LE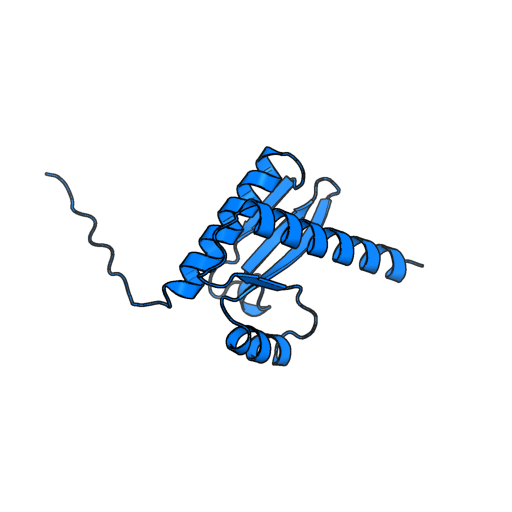U A O 1
ATOM 811 N N . ILE A 1 101 ? 2.777 10.074 -1.999 1.00 96.38 101 ILE A N 1
ATOM 812 C CA . ILE A 1 101 ? 2.449 8.653 -1.831 1.00 96.38 101 ILE A CA 1
ATOM 813 C C . ILE A 1 101 ? 1.309 8.492 -0.814 1.00 96.38 101 ILE A C 1
ATOM 815 O O . ILE A 1 101 ? 0.315 7.841 -1.131 1.00 96.38 101 ILE A O 1
ATOM 819 N N . GLU A 1 102 ? 1.366 9.174 0.334 1.00 97.00 102 GLU A N 1
ATOM 820 C CA . GLU A 1 102 ? 0.277 9.219 1.323 1.00 97.00 102 GLU A CA 1
ATOM 821 C C . GLU A 1 102 ? -1.051 9.649 0.685 1.00 97.00 102 GLU A C 1
ATOM 823 O O . GLU A 1 102 ? -2.055 8.945 0.797 1.00 97.00 102 GLU A O 1
ATOM 828 N N . LYS A 1 103 ? -1.065 10.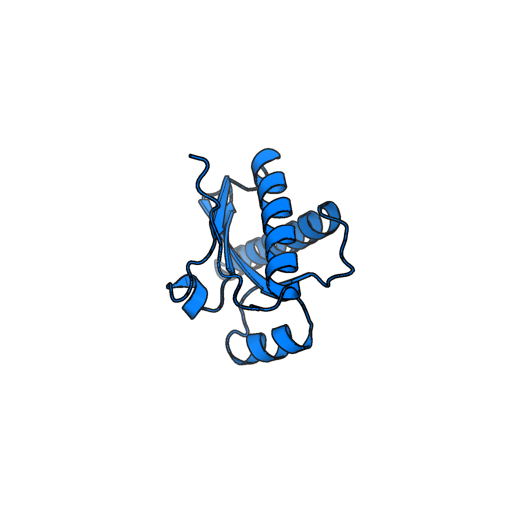775 -0.046 1.00 96.44 103 LYS A N 1
ATOM 829 C CA . LYS A 1 103 ? -2.274 11.271 -0.730 1.00 96.44 103 LYS A CA 1
ATOM 830 C C . LYS A 1 103 ? -2.855 10.241 -1.700 1.00 96.44 103 LYS A C 1
ATOM 832 O O . LYS A 1 103 ? -4.076 10.107 -1.791 1.00 96.44 103 LYS A O 1
ATOM 837 N N . ARG A 1 104 ? -1.998 9.516 -2.423 1.00 96.56 104 ARG A N 1
ATOM 838 C CA . ARG A 1 104 ? -2.414 8.472 -3.371 1.00 96.56 104 ARG A CA 1
ATOM 839 C C . ARG A 1 104 ? -3.007 7.265 -2.649 1.00 96.56 104 ARG A C 1
ATOM 841 O O . ARG A 1 104 ? -4.085 6.824 -3.039 1.00 96.56 104 ARG A O 1
ATOM 848 N N . ILE A 1 105 ? -2.375 6.799 -1.570 1.00 96.56 105 ILE A N 1
ATOM 849 C CA . ILE A 1 105 ? -2.911 5.728 -0.711 1.00 96.56 105 ILE A CA 1
ATOM 850 C C . ILE A 1 105 ? -4.283 6.131 -0.154 1.00 96.56 105 ILE A C 1
ATOM 852 O O . ILE A 1 105 ? -5.243 5.371 -0.259 1.00 96.56 105 ILE A O 1
ATOM 856 N N . VAL A 1 106 ? -4.423 7.358 0.353 1.00 95.94 106 VAL A N 1
ATOM 857 C CA . VAL A 1 106 ? -5.707 7.894 0.837 1.00 95.94 106 VAL A CA 1
ATOM 858 C C . VAL A 1 106 ? -6.771 7.899 -0.265 1.00 95.94 106 VAL A C 1
ATOM 860 O O . VAL A 1 106 ? -7.929 7.563 -0.011 1.00 95.94 106 VAL A O 1
ATOM 863 N N . GLY A 1 107 ? -6.400 8.261 -1.495 1.00 95.75 107 GLY A N 1
ATOM 864 C CA . GLY A 1 107 ? -7.292 8.196 -2.654 1.00 95.75 107 GLY A CA 1
ATOM 865 C C . GLY A 1 107 ? -7.789 6.776 -2.945 1.00 95.75 107 GLY A C 1
ATOM 866 O O . GLY A 1 107 ? -8.986 6.586 -3.170 1.00 95.75 107 GLY A O 1
ATOM 867 N N . ILE A 1 108 ? -6.897 5.783 -2.874 1.00 94.62 108 ILE A N 1
ATOM 868 C CA . ILE A 1 108 ? -7.232 4.360 -3.044 1.00 94.62 108 ILE A CA 1
ATOM 869 C C . ILE A 1 108 ? -8.203 3.905 -1.952 1.00 94.62 108 ILE A C 1
ATOM 871 O O . ILE A 1 108 ? -9.270 3.385 -2.274 1.00 94.62 108 ILE A O 1
ATOM 875 N N . ILE A 1 109 ? -7.895 4.189 -0.682 1.00 93.44 109 ILE A N 1
ATOM 876 C CA . ILE A 1 109 ? -8.759 3.857 0.462 1.00 93.44 109 ILE A CA 1
ATOM 877 C C . ILE A 1 109 ? -10.160 4.449 0.270 1.00 93.44 109 ILE A C 1
ATOM 879 O O . ILE A 1 109 ? -11.162 3.748 0.391 1.00 93.44 109 ILE A O 1
ATOM 883 N N . ARG A 1 110 ? -10.257 5.736 -0.081 1.00 92.06 110 ARG A N 1
ATOM 884 C CA . ARG A 1 110 ? -11.550 6.408 -0.301 1.00 92.06 110 ARG A CA 1
ATOM 885 C C . ARG A 1 110 ? -12.356 5.772 -1.431 1.00 92.06 110 ARG A C 1
ATOM 887 O O . ARG A 1 110 ? -13.578 5.679 -1.321 1.00 92.06 110 ARG A O 1
ATOM 894 N N . LYS A 1 111 ? -11.697 5.347 -2.512 1.00 90.00 111 LYS A N 1
ATOM 895 C CA . LYS A 1 111 ? -12.357 4.657 -3.628 1.00 90.00 111 LYS A CA 1
ATOM 896 C C . LYS A 1 111 ? -12.858 3.271 -3.212 1.00 90.00 111 LYS A C 1
ATOM 898 O O . LYS A 1 111 ? -13.993 2.928 -3.541 1.00 90.00 111 LYS A O 1
ATOM 903 N N . ALA A 1 112 ? -12.047 2.517 -2.469 1.00 84.44 112 ALA A N 1
ATOM 904 C CA . ALA A 1 112 ? -12.426 1.207 -1.947 1.00 84.44 112 ALA A CA 1
ATOM 905 C C . ALA A 1 112 ? -13.674 1.316 -1.062 1.00 84.44 112 ALA A C 1
ATOM 907 O O . ALA A 1 112 ? -14.676 0.663 -1.337 1.00 84.44 112 ALA A O 1
ATOM 908 N N . LEU A 1 113 ? -13.669 2.253 -0.107 1.00 84.00 113 LEU A N 1
ATOM 909 C CA . LEU A 1 113 ? -14.814 2.510 0.768 1.00 84.00 113 LEU A CA 1
ATOM 910 C C . LEU A 1 113 ? -16.091 2.819 -0.022 1.00 84.00 113 LEU A C 1
ATOM 912 O O . LEU A 1 113 ? -17.122 2.202 0.221 1.00 84.00 113 LEU A O 1
ATOM 916 N N . ARG A 1 114 ? -16.032 3.728 -1.006 1.00 82.06 114 ARG A N 1
ATOM 917 C CA . ARG A 1 114 ? -17.204 4.075 -1.834 1.00 82.06 114 ARG A CA 1
ATOM 918 C C . ARG A 1 114 ? -17.788 2.874 -2.575 1.00 82.06 114 ARG A C 1
ATOM 920 O O . ARG A 1 114 ? -19.002 2.779 -2.688 1.00 82.06 114 ARG A O 1
ATOM 927 N N . THR A 1 115 ? -16.936 1.982 -3.070 1.00 69.00 115 THR A N 1
ATOM 928 C CA . THR A 1 115 ? -17.375 0.801 -3.827 1.00 69.00 115 THR A CA 1
ATOM 929 C C . THR A 1 115 ? -18.103 -0.187 -2.912 1.00 69.00 115 THR A C 1
ATOM 931 O O . THR A 1 115 ? -19.176 -0.669 -3.265 1.00 69.00 115 THR A O 1
ATOM 934 N N . THR A 1 116 ? -17.595 -0.405 -1.694 1.00 59.97 116 THR A N 1
ATOM 935 C CA . THR A 1 116 ? -18.248 -1.263 -0.692 1.00 59.97 116 THR A CA 1
ATOM 936 C C . THR A 1 116 ? -19.622 -0.730 -0.277 1.00 59.97 116 THR A C 1
ATOM 938 O O . THR A 1 116 ? -20.558 -1.507 -0.140 1.00 59.97 116 THR A O 1
ATOM 941 N N . PHE A 1 117 ? -19.784 0.591 -0.139 1.00 53.44 117 PHE A N 1
ATOM 942 C CA . PHE A 1 117 ? -21.082 1.185 0.212 1.00 53.44 117 PHE A CA 1
ATOM 943 C C . PHE A 1 117 ? -22.140 1.081 -0.898 1.00 53.44 117 PHE A C 1
ATOM 945 O O . PHE A 1 117 ? -23.328 1.111 -0.590 1.00 53.44 117 PHE A O 1
ATOM 952 N N . ILE A 1 118 ? -21.737 0.969 -2.168 1.00 52.16 118 ILE A N 1
ATOM 953 C CA . ILE A 1 118 ? -22.676 0.821 -3.292 1.00 52.16 118 ILE A CA 1
ATOM 954 C C . ILE A 1 118 ? -23.148 -0.632 -3.426 1.00 52.16 118 ILE A C 1
ATOM 956 O O . ILE A 1 118 ? -24.306 -0.853 -3.748 1.00 52.16 118 ILE A O 1
ATOM 960 N N . SER A 1 119 ? -22.290 -1.614 -3.134 1.00 45.31 119 SER A N 1
ATOM 961 C CA . SER A 1 119 ? -22.622 -3.041 -3.276 1.00 45.31 119 SER A CA 1
ATOM 962 C C . SER A 1 119 ? -23.554 -3.599 -2.188 1.00 45.31 119 SER A C 1
ATOM 964 O O . SER A 1 119 ? -24.010 -4.730 -2.321 1.00 45.31 119 SER A O 1
ATOM 966 N N . CYS A 1 120 ? -23.813 -2.850 -1.112 1.00 40.59 120 CYS A N 1
ATOM 967 C CA . CYS A 1 120 ? -24.699 -3.255 -0.011 1.00 40.59 120 CYS A CA 1
ATOM 968 C C . CYS A 1 120 ? -26.100 -2.614 -0.086 1.00 40.59 120 CYS A C 1
ATOM 970 O O . CYS A 1 120 ? -26.793 -2.552 0.931 1.00 40.59 120 CYS A O 1
ATOM 972 N N . ARG A 1 121 ? -26.493 -2.085 -1.248 1.00 37.22 121 ARG A N 1
ATOM 973 C CA . ARG A 1 121 ? -27.854 -1.619 -1.547 1.00 37.22 121 ARG A CA 1
ATOM 974 C C . ARG A 1 121 ? -28.462 -2.490 -2.630 1.00 37.22 121 ARG A C 1
ATOM 976 O O . ARG A 1 121 ? -29.684 -2.717 -2.534 1.00 37.22 121 ARG A O 1
#

Organism: NCBI:txid1798412

Sequence (121 aa):
MRGVLVVNVRRMDDQGQEAESKVERALFFLKEHKFISRYINAKKNGELDNEGIDYLIILKTGMACLLQVKSSRSSLSRHKKKYPDTPYIIVEPRDCSIKLIEKRIVGIIRKALRTTFISCR

pLDDT: mean 84.9, std 18.42, range [33.56, 97.94]

Nearest PDB structures (foldseek):
  4qbn-assembly1_A  TM=5.044E-01  e=2.676E-02  Salmonella phage SETP3
  6s48-assembly1_B  TM=4.249E-01  e=1.120E-01  Nostoc sp. PCC 7120 = FACHB-418
  5gkh-assembly1_B  TM=3.518E-01  e=3.566E-01  Thermococcus kodakarensis KOD1
  7lvw-assembly2_E  TM=1.897E-01  e=1.710E+00  Respiratory syncytial virus

Solvent-accessible surface area (backbone atoms only — not comparable to full-atom values): 7083 Å² total; per-residue (Å²): 134,88,82,78,82,80,74,83,79,72,93,66,60,67,58,51,55,50,30,49,53,50,51,50,53,23,52,49,52,36,32,76,71,63,67,29,61,48,72,44,74,42,50,87,87,30,74,46,37,73,66,61,26,47,33,43,38,31,34,76,88,73,51,73,42,68,33,24,77,28,43,41,70,71,62,39,55,60,44,41,75,79,41,70,83,61,46,70,47,76,37,42,90,86,64,77,53,45,72,58,51,34,55,50,53,52,50,51,50,55,52,52,53,55,53,58,65,60,76,77,110

Radius of gyration: 15.95 Å; Cα contacts (8 Å, |Δi|>4): 142; chains: 1; bounding box: 63×30×37 Å

Secondary structure (DSSP, 8-state):
-------------HHHHHHHHHHHHHHHHHHHTTSEEEEEEPPTTSHHHHTT-SEEEEETTS-EEEEEEESSHHHHHHHHHH-SS--EEE--TT---HHHHHHHHHHHHHHHHHHHHHHT-

Mean predicted aligned error: 7.61 Å

=== Feature glossary ===
A reading guide for the features in this record.

Start from the sequence.

  · Sequence gives the chain of amino acids in standard one-letter code (A=alanine, C=cysteine, …, Y=tyrosine), read N→C. It is the only feature that is directly encoded by the gene; all structural features are derived from the folded form of this sequence.

Fold it, and you get atomic coordinates and the backbone conformation that goes with them.

  · Structure coordinates are given as an mmCIF _atom_site loop: one row per atom with element, residue name, chain id, sequence number, and x/y/z position in Å. Only the four main-chain atoms per residue are included here; side chains are omitted to keep the record compact.

  · Backbone dihedral angles. Every residue except chain termini has a φ (preceding-C → N → Cα → C) and a ψ (N → Cα → C → next-N). They are reported in degrees following the IUPAC sign convention. Secondary structure is essentially a statement about which (φ, ψ) basin each residue occupies.

  · Eight-state secondary structure (DSSP): H is the canonical α-helix, G the tighter 3₁₀-helix, I the wider π-helix; E/B are β-structure, T and S are turns and bends, and '-' is everything else. DSSP derives these from the pattern of main-chain N–H···O=C hydrogen bonds, not from the sequence.

  · SS3 is a coarse helix/strand/coil call (letters a/b/c) made by the P-SEA algorithm from inter-Cα distances and dihedrals. It is less detailed than DSSP but needs only Cα positions.

Summarize the fold with a handful of shape descriptors and a per-residue structural alphabet.

  · Radius of gyration (Rg) is the root-mean-square distance of Cα atoms from their centroid — a single number for overall size and compactness. A globular domain of N residues has Rg ≈ 2.2·N^0.38 Å; an extended or disordered chain has a much larger Rg. The Cα contact count is the number of residue pairs whose Cα atoms are within 8 Å and are more than four positions apart in sequence — a standard proxy for tertiary packing density. The bounding box is the smallest axis-aligned box enclosing all Cα atoms.

  · 3Di is Foldseek's structural alphabet. Each residue is assigned one of twenty discrete states based on how its Cα sits relative to its spatial (not sequential) neighbors. Aligning 3Di strings finds structural homologs roughly as well as full 3D superposition, but orders of magnitude faster.

  · Solvent-accessible surface area (SASA) is the area in Å² traced out by the centre of a 1.4 Å probe sphere (a water molecule) rolled over the protein's van der Waals surface (Shrake–Rupley / Lee–Richards construction). Buried residues have near-zero SASA; fully exposed residues can exceed 200 Å². The total SASA scales roughly with the number of surface residues.

Ask how reliable the model is.

  · For AlphaFold models, the B-factor field carries pLDDT — the model's own estimate of local accuracy on a 0–100 scale. Regions with pLDDT<50 should be treated as essentially unmodeled; they often correspond to intrinsically disordered segments.

  · For experimental (PDB) structures, the B-factor (temperature factor) quantifies the positional spread of each atom in the crystal — a combination of thermal vibration and static disorder — in units of Å². High B-factors mark flexible loops or poorly resolved regions; low B-factors mark the rigid, well-ordered core.

  · Predicted Aligned Error (PAE) is an AlphaFold confidence matrix: entry (i, j) is the expected error in the position of residue j, in ångströms, when the prediction is superimposed on the true structure at residue i. Low PAE within a block of residues means that block is internally rigid and well-predicted; high PAE between two blocks means their relative placement is uncertain even if each block individually is confident.

Place it in context: what it resembles, what it is annotated as, and how it looks.

  · Structural nearest neighbors (via Foldseek easy-search vs the PDB). Reported per hit: target PDB id, E-value, and alignment TM-score. A TM-score above ~0.5 is the conventional threshold for 'same fold'.

  · Functional annotations link the protein to curated databases.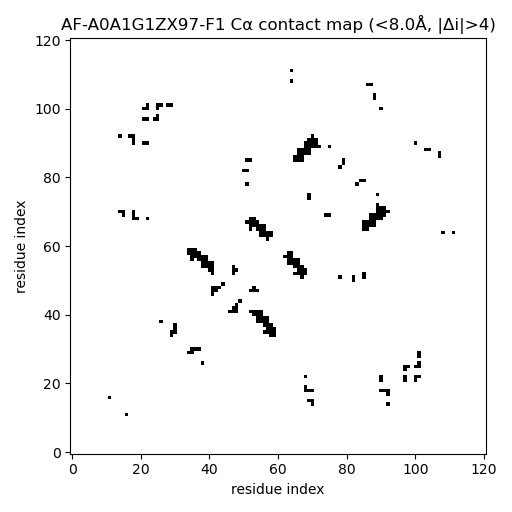 InterPro entries identify conserved domains and families by matching the sequence against member-database signatures (Pfam, PROSITE, CDD, …). Gene Ontology (GO) terms describe molecular function, biological process, and cellular component in a controlled vocabulary. CATH places the structure in a hierarchical fold classification (Class/Architecture/Topology/Homologous-superfamily). The organism is the source species.

  · The contact map is a binary N×N matrix image: pixel (i, j) is dark where Cα_i and Cα_j are within 8 Å and |i−j|>4. Because the |i−j|>4 filter removes local helical contacts, off-diagonal stripes parallel to the main diagonal indicate parallel β-sheets; stripes perpendicular to it indicate antiparallel β-sheets. The Ramachandran plot scatters every residue's (φ, ψ) pair against the sterically allowed regions. The PAE heatmap renders the predicted-aligned-error matrix.

  · Six rendered views show the 3D structure from the faces of a cube — i.e. along ±x, ±y, ±z. Rendering representation is drawn randomly per protein from cartoon (secondary-structure ribbons), sticks (backbone bonds), or molecular surface; coloring is either N→C rainbow (blue at the N-terminus through red at the C-terminus) or one color per chain.